Protein AF-A0A3N7GFE2-F1 (afdb_monomer_lite)

Sequence (130 aa):
MTLTAPSHLRGRMTRHNPPHIRDERAAWIKARCDEGHRQGDIAAALGIHDSTVSSILHNRGLSKPRAPLCAKGVKQLGVPLGRMTDLYDGLPGALREQLADEAAQRRVSIANAIAMRLSAAAMGAGAPNG

Radius of gyration: 23.11 Å; chains: 1; bounding box: 39×43×68 Å

pLDDT: mean 74.2, std 18.06, range [36.5, 94.5]

Structure (mmCIF, N/CA/C/O backbone):
data_AF-A0A3N7GFE2-F1
#
_entry.id   AF-A0A3N7GFE2-F1
#
loop_
_atom_site.group_PDB
_atom_site.id
_atom_site.type_symbol
_atom_site.label_atom_id
_atom_site.label_alt_id
_atom_site.label_comp_id
_atom_site.label_asym_id
_atom_site.label_entity_id
_atom_site.label_seq_id
_atom_site.pdbx_PDB_ins_code
_atom_site.Cartn_x
_atom_site.Cartn_y
_atom_site.Cartn_z
_atom_site.occupancy
_atom_site.B_iso_or_equiv
_atom_site.auth_seq_id
_atom_site.auth_comp_id
_atom_site.auth_asym_id
_atom_site.auth_atom_id
_atom_site.pdbx_PDB_model_num
ATOM 1 N N . MET A 1 1 ? 2.633 -20.636 -13.761 1.00 53.69 1 MET A N 1
ATOM 2 C CA . MET A 1 1 ? 3.461 -19.966 -14.786 1.00 53.69 1 MET A CA 1
ATOM 3 C C . MET A 1 1 ? 4.488 -19.101 -14.081 1.00 53.69 1 MET A C 1
ATOM 5 O O . MET A 1 1 ? 4.110 -18.369 -13.175 1.00 53.69 1 MET A O 1
ATOM 9 N N . THR A 1 2 ? 5.764 -19.222 -14.440 1.00 74.94 2 THR A N 1
ATOM 10 C CA . THR A 1 2 ? 6.851 -18.450 -13.822 1.00 74.94 2 THR A CA 1
ATOM 11 C C . THR A 1 2 ? 6.789 -17.004 -14.300 1.00 74.94 2 THR A C 1
ATOM 13 O O . THR A 1 2 ? 7.039 -16.717 -15.470 1.00 74.94 2 THR A O 1
ATOM 16 N N . LEU A 1 3 ? 6.427 -16.092 -13.401 1.00 87.75 3 LEU A N 1
ATOM 17 C CA . LEU A 1 3 ? 6.401 -14.666 -13.693 1.00 87.75 3 LEU A CA 1
ATOM 18 C C . LEU A 1 3 ? 7.836 -14.166 -13.904 1.00 87.75 3 LEU A C 1
ATOM 20 O O . LEU A 1 3 ? 8.703 -14.382 -13.063 1.00 87.75 3 LEU A O 1
ATOM 24 N N . THR A 1 4 ? 8.087 -13.502 -15.029 1.00 91.38 4 THR A N 1
ATOM 25 C CA . THR A 1 4 ? 9.424 -13.031 -15.403 1.00 91.38 4 THR A CA 1
ATOM 26 C C . THR A 1 4 ? 9.360 -11.546 -15.735 1.00 91.38 4 THR A C 1
ATOM 28 O O . THR A 1 4 ? 8.655 -11.149 -16.660 1.00 91.38 4 THR A O 1
ATOM 31 N N . ALA A 1 5 ? 10.085 -10.715 -14.983 1.00 91.69 5 ALA A N 1
ATOM 32 C CA . ALA A 1 5 ? 10.138 -9.277 -15.240 1.00 91.69 5 ALA A CA 1
ATOM 33 C C . ALA A 1 5 ? 11.154 -8.934 -16.349 1.00 91.69 5 ALA A C 1
ATOM 35 O O . ALA A 1 5 ? 12.160 -9.639 -16.479 1.00 91.69 5 ALA A O 1
ATOM 36 N N . PRO A 1 6 ? 10.968 -7.842 -17.110 1.00 93.38 6 PRO A N 1
ATOM 37 C CA . PRO A 1 6 ? 11.999 -7.294 -17.997 1.00 93.38 6 PRO A CA 1
ATOM 38 C C . PRO A 1 6 ? 13.304 -6.989 -17.247 1.00 93.38 6 PRO A C 1
ATOM 40 O O . PRO A 1 6 ? 13.264 -6.543 -16.101 1.00 93.38 6 PRO A O 1
ATOM 43 N N . SER A 1 7 ? 14.463 -7.233 -17.865 1.00 91.31 7 SER A N 1
ATOM 44 C CA . SER A 1 7 ? 15.778 -7.178 -17.199 1.00 91.31 7 SER A CA 1
ATOM 45 C C . SER A 1 7 ? 16.108 -5.803 -16.610 1.00 91.31 7 SER A C 1
ATOM 47 O O . SER A 1 7 ? 16.573 -5.726 -15.474 1.00 91.31 7 SER A O 1
ATOM 49 N N . HIS A 1 8 ? 15.801 -4.721 -17.327 1.00 90.75 8 HIS A N 1
ATOM 50 C CA . HIS A 1 8 ? 16.012 -3.338 -16.879 1.00 90.75 8 HIS A CA 1
ATOM 51 C C . HIS A 1 8 ? 15.089 -2.925 -15.727 1.00 90.75 8 HIS A C 1
ATOM 53 O O . HIS A 1 8 ? 15.358 -1.946 -15.031 1.00 90.75 8 HIS A O 1
ATOM 59 N N . LEU A 1 9 ? 14.024 -3.695 -15.492 1.00 92.94 9 LEU A N 1
ATOM 60 C CA . LEU A 1 9 ? 13.120 -3.515 -14.366 1.00 92.94 9 LEU A CA 1
ATOM 61 C C . LEU A 1 9 ? 13.484 -4.389 -13.172 1.00 92.94 9 LEU A C 1
ATOM 63 O O . LEU A 1 9 ? 12.774 -4.301 -12.178 1.00 92.94 9 LEU A O 1
ATOM 67 N N . ARG A 1 10 ? 14.551 -5.195 -13.192 1.00 92.75 10 ARG A N 1
ATOM 68 C CA . ARG A 1 10 ? 14.952 -6.043 -12.050 1.00 92.75 10 ARG A CA 1
ATOM 69 C C . ARG A 1 10 ? 15.901 -5.325 -11.084 1.00 92.75 10 ARG A C 1
ATOM 71 O O . ARG A 1 10 ? 16.534 -4.331 -11.425 1.00 92.75 10 ARG A O 1
ATOM 78 N N . GLY A 1 11 ? 15.975 -5.815 -9.850 1.00 91.62 11 GLY A N 1
ATOM 79 C CA . GLY A 1 11 ? 16.931 -5.394 -8.826 1.00 91.62 11 GLY A CA 1
ATOM 80 C C . GLY A 1 11 ? 16.570 -4.113 -8.069 1.00 91.62 11 GLY A C 1
ATOM 81 O O . GLY A 1 11 ? 15.452 -3.590 -8.116 1.00 91.62 11 GLY A O 1
ATOM 82 N N . ARG A 1 12 ? 17.534 -3.584 -7.316 1.00 88.50 12 ARG A N 1
ATOM 83 C CA . ARG A 1 12 ? 17.326 -2.394 -6.486 1.00 88.50 12 ARG A CA 1
ATOM 84 C C . ARG A 1 12 ? 17.272 -1.131 -7.350 1.00 88.50 12 ARG A C 1
ATOM 86 O O . ARG A 1 12 ? 18.224 -0.823 -8.054 1.00 88.50 12 ARG A O 1
ATOM 93 N N . MET A 1 13 ? 16.185 -0.367 -7.234 1.00 90.19 13 MET A N 1
ATOM 94 C CA . MET A 1 13 ? 16.089 0.990 -7.783 1.00 90.19 13 MET A CA 1
ATOM 95 C C . MET A 1 13 ? 16.214 2.014 -6.660 1.00 90.19 13 MET A C 1
ATOM 97 O O . MET A 1 13 ? 15.681 1.836 -5.567 1.00 90.19 13 MET A O 1
ATOM 101 N N . THR A 1 14 ? 16.917 3.099 -6.944 1.00 86.06 14 THR A N 1
ATOM 102 C CA . THR A 1 14 ? 17.082 4.251 -6.061 1.00 86.06 14 THR A CA 1
ATOM 103 C C . THR A 1 14 ? 16.386 5.470 -6.660 1.00 86.06 14 THR A C 1
ATOM 105 O O . THR A 1 14 ? 15.945 5.462 -7.810 1.00 86.06 14 THR A O 1
ATOM 108 N N . ARG A 1 15 ? 16.324 6.564 -5.897 1.00 84.25 15 ARG A N 1
ATOM 109 C CA . ARG A 1 15 ? 15.831 7.859 -6.395 1.00 84.25 15 ARG A CA 1
ATOM 110 C C . ARG A 1 15 ? 16.620 8.402 -7.596 1.00 84.25 15 ARG A C 1
ATOM 112 O O . ARG A 1 15 ? 16.096 9.248 -8.307 1.00 84.25 15 ARG A O 1
ATOM 119 N N . HIS A 1 16 ? 17.852 7.927 -7.794 1.00 85.81 16 HIS A N 1
ATOM 120 C CA . HIS A 1 16 ? 18.745 8.355 -8.871 1.00 85.81 16 HIS A CA 1
ATOM 121 C C . HIS A 1 16 ? 18.491 7.611 -10.187 1.00 85.81 16 HIS A C 1
ATOM 123 O O . HIS A 1 16 ? 19.012 8.012 -11.222 1.00 85.81 16 HIS A O 1
ATOM 129 N N . ASN A 1 17 ? 17.674 6.552 -10.177 1.00 88.62 17 ASN A N 1
ATOM 130 C CA . ASN A 1 17 ? 17.236 5.920 -11.414 1.00 88.62 17 ASN A CA 1
ATOM 131 C C . ASN A 1 17 ? 16.303 6.867 -12.192 1.00 88.62 17 ASN A C 1
ATOM 133 O O . ASN A 1 17 ? 15.478 7.558 -11.568 1.00 88.62 17 ASN A O 1
ATOM 137 N N . PRO A 1 18 ? 16.378 6.873 -13.538 1.00 91.44 18 PRO A N 1
ATOM 138 C CA . PRO A 1 18 ? 15.541 7.733 -14.361 1.00 91.44 18 PRO A CA 1
ATOM 139 C C . PRO A 1 18 ? 14.052 7.596 -14.003 1.00 91.44 18 PRO A C 1
ATOM 141 O O . PRO A 1 18 ? 13.588 6.474 -13.776 1.00 91.44 18 PRO A O 1
ATOM 144 N N . PRO A 1 19 ? 13.291 8.707 -13.922 1.00 89.00 19 PRO A N 1
ATOM 145 C CA . PRO A 1 19 ? 11.872 8.670 -13.564 1.00 89.00 19 PRO A CA 1
ATOM 146 C C . PRO A 1 19 ? 11.061 7.694 -14.423 1.00 89.00 19 PRO A C 1
ATOM 148 O O . PRO A 1 19 ? 10.360 6.854 -13.867 1.00 89.00 19 PRO A O 1
ATOM 151 N N . HIS A 1 20 ? 11.272 7.706 -15.744 1.00 90.00 20 HIS A N 1
ATOM 152 C CA . HIS A 1 20 ? 10.546 6.849 -16.686 1.00 90.00 20 HIS A CA 1
ATOM 153 C C . HIS A 1 20 ? 10.719 5.347 -16.401 1.00 90.00 20 HIS A C 1
ATOM 155 O O . HIS A 1 20 ? 9.753 4.601 -16.483 1.00 90.00 20 HIS A O 1
ATOM 161 N N . ILE A 1 21 ? 11.906 4.903 -15.970 1.00 91.75 21 ILE A N 1
ATOM 162 C CA . ILE A 1 21 ? 12.159 3.501 -15.592 1.00 91.75 21 ILE A CA 1
ATOM 163 C C . ILE A 1 21 ? 11.401 3.124 -14.309 1.00 91.75 21 ILE A C 1
ATOM 165 O O . ILE A 1 21 ? 10.895 2.009 -14.164 1.00 91.75 21 ILE A O 1
ATOM 169 N N . ARG A 1 22 ? 11.305 4.055 -13.352 1.00 90.00 22 ARG A N 1
ATOM 170 C CA . ARG A 1 22 ? 10.543 3.845 -12.109 1.00 90.00 22 ARG A CA 1
ATOM 171 C C . ARG A 1 22 ? 9.040 3.797 -12.382 1.00 90.00 22 ARG A C 1
ATOM 173 O O . ARG A 1 22 ? 8.342 2.995 -11.764 1.00 90.00 22 ARG A O 1
ATOM 180 N N . ASP A 1 23 ? 8.564 4.630 -13.302 1.00 90.69 23 ASP A N 1
ATOM 181 C CA . ASP A 1 23 ? 7.171 4.653 -13.749 1.00 90.69 23 ASP A CA 1
ATOM 182 C C . ASP A 1 23 ? 6.808 3.376 -14.504 1.00 90.69 23 ASP A C 1
ATOM 184 O O . ASP A 1 23 ? 5.792 2.754 -14.197 1.00 90.69 23 ASP A O 1
ATOM 188 N N . GLU A 1 24 ? 7.679 2.925 -15.405 1.00 93.94 24 GLU A N 1
ATOM 189 C CA . GLU A 1 24 ? 7.530 1.661 -16.122 1.00 93.94 24 GLU A CA 1
ATOM 190 C C . GLU A 1 24 ? 7.466 0.475 -15.152 1.00 93.94 24 GLU A C 1
ATOM 192 O O . GLU A 1 24 ? 6.566 -0.360 -15.252 1.00 93.94 24 GLU A O 1
ATOM 197 N N . ARG A 1 25 ? 8.346 0.432 -14.138 1.00 93.62 25 ARG A N 1
ATOM 198 C CA . ARG A 1 25 ? 8.279 -0.599 -13.090 1.00 93.62 25 ARG A CA 1
ATOM 199 C C . ARG A 1 25 ? 6.938 -0.562 -12.355 1.00 93.62 25 ARG A C 1
ATOM 201 O O . ARG A 1 25 ? 6.351 -1.616 -12.121 1.00 93.62 25 ARG A O 1
ATOM 208 N N . ALA A 1 26 ? 6.453 0.619 -11.975 1.00 91.81 26 ALA A N 1
ATOM 209 C CA . ALA A 1 26 ? 5.173 0.753 -11.282 1.00 91.81 26 ALA A CA 1
ATOM 210 C C . ALA A 1 26 ? 3.995 0.293 -12.159 1.00 91.81 26 ALA A C 1
ATOM 212 O O . ALA A 1 26 ? 3.122 -0.428 -11.675 1.00 91.81 26 ALA A O 1
ATOM 213 N N . ALA A 1 27 ? 4.001 0.649 -13.446 1.00 91.81 27 ALA A N 1
ATOM 214 C CA . ALA A 1 27 ? 3.001 0.211 -14.415 1.00 91.81 27 ALA A CA 1
ATOM 215 C C . ALA A 1 27 ? 3.026 -1.312 -14.607 1.00 91.81 27 ALA A C 1
ATOM 217 O O . ALA A 1 27 ? 1.977 -1.955 -14.585 1.00 91.81 27 ALA A O 1
ATOM 218 N N . TRP A 1 28 ? 4.221 -1.901 -14.708 1.00 94.50 28 TRP A N 1
ATOM 219 C CA . TRP A 1 28 ? 4.387 -3.347 -14.822 1.00 94.50 28 TRP A CA 1
ATOM 220 C C . TRP A 1 28 ? 3.867 -4.082 -13.580 1.00 94.50 28 TRP A C 1
ATOM 222 O O . TRP A 1 28 ? 3.087 -5.024 -13.707 1.00 94.50 28 TRP A O 1
ATOM 232 N N . ILE A 1 29 ? 4.223 -3.615 -12.375 1.00 92.62 29 ILE A N 1
ATOM 233 C CA . ILE A 1 29 ? 3.712 -4.166 -11.108 1.00 92.62 29 ILE A CA 1
ATOM 234 C C . ILE A 1 29 ? 2.181 -4.107 -11.079 1.00 92.62 29 ILE A C 1
ATOM 236 O O . ILE A 1 29 ? 1.540 -5.106 -10.755 1.00 92.62 29 ILE A O 1
ATOM 240 N N . LYS A 1 30 ? 1.595 -2.957 -11.437 1.00 90.38 30 LYS A N 1
ATOM 241 C CA . LYS A 1 30 ? 0.140 -2.769 -11.452 1.00 90.38 30 LYS A CA 1
ATOM 242 C C . LYS A 1 30 ? -0.539 -3.764 -12.389 1.00 90.38 30 LYS A C 1
ATOM 244 O O . LYS A 1 30 ? -1.458 -4.447 -11.956 1.00 90.38 30 LYS A O 1
ATOM 249 N N . ALA A 1 31 ? -0.053 -3.892 -13.624 1.00 90.38 31 ALA A N 1
ATOM 250 C CA . ALA A 1 31 ? -0.610 -4.826 -14.599 1.00 90.38 31 ALA A CA 1
ATOM 251 C C . ALA A 1 31 ? -0.621 -6.267 -14.063 1.00 90.38 31 ALA A C 1
ATOM 253 O O . ALA A 1 31 ? -1.628 -6.956 -14.166 1.00 90.38 31 ALA A O 1
ATOM 254 N N . ARG A 1 32 ? 0.458 -6.704 -13.398 1.00 92.81 32 ARG A N 1
ATOM 255 C CA . ARG A 1 32 ? 0.519 -8.055 -12.815 1.00 92.81 32 ARG A CA 1
ATOM 256 C C . ARG A 1 32 ? -0.398 -8.234 -11.608 1.00 92.81 32 ARG A C 1
ATOM 258 O O . ARG A 1 32 ? -0.959 -9.312 -11.431 1.00 92.81 32 ARG A O 1
ATOM 265 N N . CYS A 1 33 ? -0.577 -7.199 -10.791 1.00 88.75 33 CYS A N 1
ATOM 266 C CA . CYS A 1 33 ? -1.584 -7.220 -9.732 1.00 88.75 33 CYS A CA 1
ATOM 267 C C . CYS A 1 33 ? -3.010 -7.300 -10.298 1.00 88.75 33 CYS A C 1
ATOM 269 O O . CYS A 1 33 ? -3.827 -8.036 -9.745 1.00 88.75 33 CYS A O 1
ATOM 271 N N . ASP A 1 34 ? -3.298 -6.583 -11.386 1.00 85.56 34 ASP A N 1
ATOM 272 C CA . ASP A 1 34 ? -4.600 -6.603 -12.066 1.00 85.56 34 ASP A CA 1
ATOM 273 C C . ASP A 1 34 ? -4.870 -7.973 -12.727 1.00 85.56 34 ASP A C 1
ATOM 275 O O . ASP A 1 34 ? -5.999 -8.455 -12.707 1.00 85.56 34 ASP A O 1
ATOM 279 N N . GLU A 1 35 ? -3.824 -8.657 -13.206 1.00 87.69 35 GLU A N 1
ATOM 280 C CA . GLU A 1 35 ? -3.855 -10.057 -13.674 1.00 87.69 35 GLU A CA 1
ATOM 281 C C . GLU A 1 35 ? -4.008 -11.090 -12.531 1.00 87.69 35 GLU A C 1
ATOM 283 O O . GLU A 1 35 ? -4.159 -12.285 -12.783 1.00 87.69 35 GLU A O 1
ATOM 288 N N . GLY A 1 36 ? -3.977 -10.658 -11.264 1.00 86.44 36 GLY A N 1
ATOM 289 C CA . GLY A 1 36 ? -4.179 -11.519 -10.095 1.00 86.44 36 GLY A CA 1
ATOM 290 C C . GLY A 1 36 ? -2.914 -12.176 -9.531 1.00 86.44 36 GLY A C 1
ATOM 291 O O . GLY A 1 36 ? -3.016 -13.020 -8.636 1.00 86.44 36 GLY A O 1
ATOM 292 N N . HIS A 1 37 ? -1.718 -11.793 -9.990 1.00 88.50 37 HIS A N 1
ATOM 293 C CA . HIS A 1 37 ? -0.470 -12.291 -9.409 1.00 88.50 37 HIS A CA 1
ATOM 294 C C . HIS A 1 37 ? -0.270 -11.789 -7.972 1.00 88.50 37 HIS A C 1
ATOM 296 O O . HIS A 1 37 ? -0.567 -10.637 -7.635 1.00 88.50 37 HIS A O 1
ATOM 302 N N . ARG A 1 38 ? 0.281 -12.651 -7.106 1.00 89.44 38 ARG A N 1
ATOM 303 C CA . ARG A 1 38 ? 0.588 -12.283 -5.718 1.00 89.44 38 ARG A CA 1
ATOM 304 C C . ARG A 1 38 ? 1.813 -11.372 -5.673 1.00 89.44 38 ARG A C 1
ATOM 306 O O . ARG A 1 38 ? 2.745 -11.521 -6.459 1.00 89.44 38 ARG A O 1
ATOM 313 N N . GLN A 1 39 ? 1.857 -10.468 -4.692 1.00 89.75 39 GLN A N 1
ATOM 314 C CA . GLN A 1 39 ? 2.996 -9.556 -4.512 1.00 89.75 39 GLN A CA 1
ATOM 315 C C . GLN A 1 39 ? 4.324 -10.297 -4.305 1.00 89.75 39 GLN A C 1
ATOM 317 O O . GLN A 1 39 ? 5.341 -9.831 -4.802 1.00 89.75 39 GLN A O 1
ATOM 322 N N . GLY A 1 40 ? 4.311 -11.454 -3.631 1.00 90.19 40 GLY A N 1
ATOM 323 C CA . GLY A 1 40 ? 5.501 -12.296 -3.467 1.00 90.19 40 GLY A CA 1
ATOM 324 C C . GLY A 1 40 ? 6.060 -12.805 -4.800 1.00 90.19 40 GLY A C 1
ATOM 325 O O . GLY A 1 40 ? 7.265 -12.738 -5.019 1.00 90.19 40 GLY A O 1
ATOM 326 N N . ASP A 1 41 ? 5.191 -13.210 -5.730 1.00 90.56 41 ASP A N 1
ATOM 327 C CA . ASP A 1 41 ? 5.603 -13.679 -7.061 1.00 90.56 41 ASP A CA 1
ATOM 328 C C . ASP A 1 41 ? 6.165 -12.524 -7.903 1.00 90.56 41 ASP A C 1
ATOM 330 O O . ASP A 1 41 ? 7.176 -12.667 -8.589 1.00 90.56 41 ASP A O 1
ATOM 334 N N . ILE A 1 42 ? 5.536 -11.348 -7.811 1.00 92.94 42 ILE A N 1
ATOM 335 C CA . ILE A 1 42 ? 5.990 -10.107 -8.458 1.00 92.94 42 ILE A CA 1
ATOM 336 C C . ILE A 1 42 ? 7.357 -9.682 -7.905 1.00 92.94 42 ILE A C 1
ATOM 338 O O . ILE A 1 42 ? 8.249 -9.308 -8.668 1.00 92.94 42 ILE A O 1
ATOM 342 N N . ALA A 1 43 ? 7.543 -9.763 -6.588 1.00 93.44 43 ALA A N 1
AT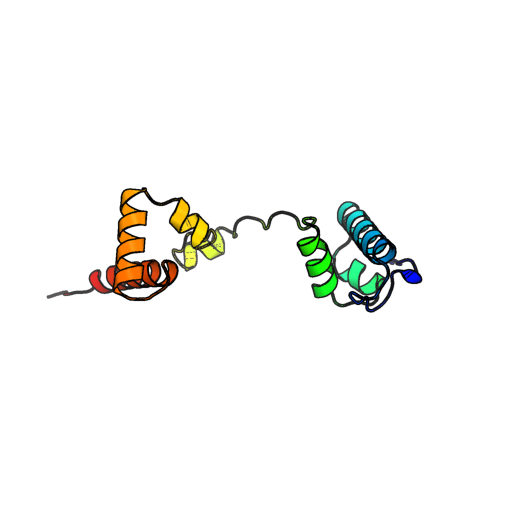OM 343 C CA . ALA A 1 43 ? 8.795 -9.441 -5.916 1.00 93.44 43 ALA A CA 1
ATOM 344 C C . ALA A 1 43 ? 9.919 -10.401 -6.333 1.00 93.44 43 ALA A C 1
ATOM 346 O O . ALA A 1 43 ? 11.006 -9.945 -6.694 1.00 93.44 43 ALA A O 1
ATOM 347 N N . ALA A 1 44 ? 9.628 -11.705 -6.386 1.00 93.31 44 ALA A N 1
ATOM 348 C CA . ALA A 1 44 ? 10.554 -12.724 -6.869 1.00 93.31 44 ALA A CA 1
ATOM 349 C C . ALA A 1 44 ? 10.957 -12.479 -8.333 1.00 93.31 44 ALA A C 1
ATOM 351 O O . ALA A 1 44 ? 12.144 -12.490 -8.654 1.00 93.31 44 ALA A O 1
ATOM 352 N N . ALA A 1 45 ? 9.995 -12.162 -9.206 1.00 94.25 45 ALA A N 1
ATOM 353 C CA . ALA A 1 45 ? 10.252 -11.860 -10.616 1.00 94.25 45 ALA A CA 1
ATOM 354 C C . ALA A 1 45 ? 11.139 -10.618 -10.817 1.00 94.25 45 ALA A C 1
ATOM 356 O O . ALA A 1 45 ? 11.931 -10.558 -11.761 1.00 94.25 45 ALA A O 1
ATOM 357 N N . LEU A 1 46 ? 11.006 -9.627 -9.933 1.00 93.81 46 LEU A N 1
ATOM 358 C CA . LEU A 1 46 ? 11.804 -8.401 -9.934 1.00 93.81 46 LEU A CA 1
ATOM 359 C C . LEU A 1 46 ? 13.130 -8.547 -9.172 1.00 93.81 46 LEU A C 1
ATOM 361 O O . LEU A 1 46 ? 13.981 -7.669 -9.299 1.00 93.81 46 LEU A O 1
ATOM 365 N N . GLY A 1 47 ? 13.329 -9.611 -8.390 1.00 93.69 47 GLY A N 1
ATOM 366 C CA . GLY A 1 47 ? 14.497 -9.775 -7.519 1.00 93.69 47 GLY A CA 1
ATOM 367 C C . GLY A 1 47 ? 14.567 -8.724 -6.406 1.00 93.69 47 GLY A C 1
ATOM 368 O O . GLY A 1 47 ? 15.641 -8.194 -6.119 1.00 93.69 47 GLY A O 1
ATOM 369 N N . ILE A 1 48 ? 13.420 -8.360 -5.827 1.00 93.00 48 ILE A N 1
ATOM 370 C CA . ILE A 1 48 ? 13.309 -7.379 -4.736 1.00 93.00 48 ILE A CA 1
ATOM 371 C C . ILE A 1 48 ? 12.516 -7.956 -3.564 1.00 93.00 48 ILE A C 1
ATOM 373 O O . ILE A 1 48 ? 11.865 -8.988 -3.686 1.00 93.00 48 ILE A O 1
ATOM 377 N N . HIS A 1 49 ? 12.549 -7.266 -2.426 1.00 91.94 49 HIS A N 1
ATOM 378 C CA . HIS A 1 49 ? 11.748 -7.631 -1.261 1.00 91.94 49 HIS A CA 1
ATOM 379 C C . HIS A 1 49 ? 10.265 -7.267 -1.468 1.00 91.94 49 HIS A C 1
ATOM 381 O O . HIS A 1 49 ? 9.950 -6.235 -2.071 1.00 91.94 49 HIS A O 1
ATOM 387 N N . ASP A 1 50 ? 9.347 -8.065 -0.927 1.00 86.81 50 ASP A N 1
ATOM 388 C CA . ASP A 1 50 ? 7.892 -7.873 -1.043 1.00 86.81 50 ASP A CA 1
ATOM 389 C C . ASP A 1 50 ? 7.412 -6.505 -0.506 1.00 86.81 50 ASP A C 1
ATOM 391 O O . ASP A 1 50 ? 6.623 -5.807 -1.148 1.00 86.81 50 ASP A O 1
ATOM 395 N N . SER A 1 51 ? 7.984 -6.042 0.606 1.00 87.56 51 SER A N 1
ATOM 396 C CA . SER A 1 51 ? 7.753 -4.717 1.194 1.00 87.56 51 SER A CA 1
ATOM 397 C C . SER A 1 51 ? 8.068 -3.566 0.232 1.00 87.56 51 SER A C 1
ATOM 399 O O . SER A 1 51 ? 7.449 -2.500 0.310 1.00 87.56 51 SER A O 1
ATOM 401 N N . THR A 1 52 ? 8.984 -3.777 -0.719 1.00 87.81 52 THR A N 1
ATOM 402 C CA . THR A 1 52 ? 9.308 -2.787 -1.754 1.00 87.81 52 THR A CA 1
ATOM 403 C C . THR A 1 52 ? 8.169 -2.670 -2.765 1.00 87.81 52 THR A C 1
ATOM 405 O O . THR A 1 52 ? 7.797 -1.556 -3.128 1.00 87.81 52 THR A O 1
ATOM 408 N N . VAL A 1 53 ? 7.562 -3.789 -3.173 1.00 87.38 53 VAL A N 1
ATOM 409 C CA . VAL A 1 53 ? 6.384 -3.802 -4.063 1.00 87.38 53 VAL A CA 1
ATOM 410 C C . VAL A 1 53 ? 5.213 -3.073 -3.403 1.00 87.38 53 VAL A C 1
ATOM 412 O O . VAL A 1 53 ? 4.610 -2.190 -4.013 1.00 87.38 53 VAL A O 1
ATOM 415 N N . SER A 1 54 ? 4.948 -3.378 -2.130 1.00 86.25 54 SER A N 1
ATOM 416 C CA . SER A 1 54 ? 3.911 -2.709 -1.334 1.00 86.25 54 SER A CA 1
ATOM 417 C C . SER A 1 54 ? 4.142 -1.195 -1.231 1.00 86.25 54 SER A C 1
ATOM 419 O O . SER A 1 54 ? 3.229 -0.405 -1.476 1.00 86.25 54 SER A O 1
ATOM 421 N N . SER A 1 55 ? 5.384 -0.773 -0.970 1.00 85.94 55 SER A N 1
ATOM 422 C CA . SER A 1 55 ? 5.746 0.649 -0.893 1.00 85.94 55 SER A CA 1
ATOM 423 C C . SER A 1 55 ? 5.570 1.374 -2.232 1.00 85.94 55 SER A C 1
ATOM 425 O O . SER A 1 55 ? 5.081 2.503 -2.256 1.00 85.94 55 SER A O 1
ATOM 427 N N . ILE A 1 56 ? 5.934 0.739 -3.354 1.00 87.06 56 ILE A N 1
ATOM 428 C CA . ILE A 1 56 ? 5.750 1.307 -4.700 1.00 87.06 56 ILE A CA 1
ATOM 429 C C . ILE A 1 56 ? 4.262 1.513 -4.996 1.00 87.06 56 ILE A C 1
ATOM 431 O O . ILE A 1 56 ? 3.876 2.595 -5.436 1.00 87.06 56 ILE A O 1
ATOM 435 N N . LEU A 1 57 ? 3.425 0.510 -4.718 1.00 85.44 57 LEU A N 1
ATOM 436 C CA . LEU A 1 57 ? 1.978 0.604 -4.921 1.00 85.44 57 LEU A CA 1
ATOM 437 C C . LEU A 1 57 ? 1.352 1.691 -4.039 1.00 85.44 57 LEU A C 1
ATOM 439 O O . LEU A 1 57 ? 0.583 2.511 -4.535 1.00 85.44 57 LEU A O 1
ATOM 443 N N . HIS A 1 58 ? 1.716 1.740 -2.755 1.00 84.00 58 HIS A N 1
ATOM 444 C CA . HIS A 1 58 ? 1.214 2.739 -1.812 1.00 84.00 58 HIS A CA 1
ATOM 445 C C . HIS A 1 58 ? 1.576 4.168 -2.234 1.00 84.00 58 HIS A C 1
ATOM 447 O O . HIS A 1 58 ? 0.703 5.026 -2.336 1.00 84.00 58 HIS A O 1
ATOM 453 N N . ASN A 1 59 ? 2.849 4.423 -2.550 1.00 82.75 59 ASN A N 1
ATOM 454 C CA . ASN A 1 59 ? 3.324 5.759 -2.926 1.00 82.75 59 ASN A CA 1
ATOM 455 C C . ASN A 1 59 ? 2.730 6.266 -4.247 1.00 82.75 59 ASN A C 1
ATOM 457 O O . ASN A 1 59 ? 2.816 7.456 -4.539 1.00 82.75 59 ASN A O 1
ATOM 461 N N . ARG A 1 60 ? 2.146 5.375 -5.053 1.00 80.00 60 ARG A N 1
ATOM 462 C CA . ARG A 1 60 ? 1.455 5.710 -6.302 1.00 80.00 60 ARG A CA 1
ATOM 463 C C . ARG A 1 60 ? -0.068 5.705 -6.170 1.00 80.00 60 ARG A C 1
ATOM 465 O O . ARG A 1 60 ? -0.747 5.856 -7.177 1.00 80.00 60 ARG A O 1
ATOM 472 N N . GLY A 1 61 ? -0.606 5.509 -4.963 1.00 76.94 61 GLY A N 1
ATOM 473 C CA . GLY A 1 61 ? -2.051 5.411 -4.732 1.00 76.94 61 GLY A CA 1
ATOM 474 C C . GLY A 1 61 ? -2.696 4.179 -5.380 1.00 76.94 61 GLY A C 1
ATOM 475 O O . GLY A 1 61 ? -3.906 4.140 -5.560 1.00 76.94 61 GLY A O 1
ATOM 476 N N . LEU A 1 62 ? -1.892 3.176 -5.746 1.00 72.19 62 LEU A N 1
ATOM 477 C CA . LEU A 1 62 ? -2.317 1.957 -6.443 1.00 72.19 62 LEU A CA 1
ATOM 478 C C . LEU A 1 62 ? -2.605 0.793 -5.487 1.00 72.19 62 LEU A C 1
ATOM 480 O O . LEU A 1 62 ? -3.022 -0.282 -5.915 1.00 72.19 62 LEU A O 1
ATOM 484 N N . SER A 1 63 ? -2.368 0.969 -4.187 1.00 68.69 63 SER A N 1
ATOM 485 C CA . SER A 1 63 ? -2.831 0.013 -3.185 1.00 68.69 63 SER A CA 1
ATOM 486 C C . SER A 1 63 ? -4.355 0.060 -3.105 1.00 68.69 63 SER A C 1
ATOM 488 O O . SER A 1 63 ? -4.913 1.143 -2.920 1.00 68.69 63 SER A O 1
ATOM 490 N N . LYS A 1 64 ? -5.023 -1.104 -3.170 1.00 58.44 64 LYS A N 1
ATOM 491 C CA . LYS A 1 64 ? -6.447 -1.203 -2.809 1.00 58.44 64 LYS A CA 1
ATOM 492 C C . LYS A 1 64 ? -6.650 -0.494 -1.461 1.00 58.44 64 LYS A C 1
ATOM 494 O O . LYS A 1 64 ? -5.810 -0.700 -0.573 1.00 58.44 64 LYS A O 1
ATOM 499 N N . PRO A 1 65 ? -7.710 0.320 -1.287 1.00 52.91 65 PRO A N 1
ATOM 500 C CA . PRO A 1 65 ? -8.041 0.850 0.027 1.00 52.91 65 PRO A CA 1
ATOM 501 C C . PRO A 1 65 ? -8.060 -0.332 0.992 1.00 52.91 65 PRO A C 1
ATOM 503 O O . PRO A 1 65 ? -8.651 -1.373 0.688 1.00 52.91 65 PRO A O 1
ATOM 506 N N . ARG A 1 66 ? -7.300 -0.223 2.088 1.00 48.47 66 ARG A N 1
ATOM 507 C CA . ARG A 1 66 ? -7.242 -1.286 3.094 1.00 48.47 66 ARG A CA 1
ATOM 508 C C . ARG A 1 66 ? -8.679 -1.650 3.440 1.00 48.47 66 ARG A C 1
ATOM 510 O O . ARG A 1 66 ? -9.472 -0.755 3.727 1.00 48.47 66 ARG A O 1
ATOM 517 N N . ALA A 1 67 ? -9.002 -2.943 3.377 1.00 46.78 67 ALA A N 1
ATOM 518 C CA . ALA A 1 67 ? -10.292 -3.409 3.853 1.00 46.78 67 ALA A CA 1
ATOM 519 C C . ALA A 1 67 ? -10.501 -2.835 5.266 1.00 46.78 67 ALA A C 1
ATOM 521 O O . ALA A 1 67 ? -9.545 -2.864 6.057 1.00 46.78 67 ALA A O 1
ATOM 522 N N . PRO A 1 68 ? -11.687 -2.282 5.575 1.00 45.53 68 PRO A N 1
ATOM 523 C CA . PRO A 1 68 ? -11.993 -1.889 6.940 1.00 45.53 68 PRO A CA 1
ATOM 524 C C . PRO A 1 68 ? -11.698 -3.086 7.849 1.00 45.53 68 PRO A C 1
ATOM 526 O O . PRO A 1 68 ? -11.937 -4.236 7.467 1.00 45.53 68 PRO A O 1
ATOM 529 N N . LEU A 1 69 ? -11.077 -2.813 8.998 1.00 47.03 69 LEU A N 1
ATOM 530 C CA . LEU A 1 69 ? -10.599 -3.824 9.941 1.00 47.03 69 LEU A CA 1
ATOM 531 C C . LEU A 1 69 ? -11.639 -4.936 10.121 1.00 47.03 69 LEU A C 1
ATOM 533 O O . LEU A 1 69 ? -12.829 -4.667 10.293 1.00 47.03 69 LEU A O 1
ATOM 537 N N . CYS A 1 70 ? -11.199 -6.196 10.073 1.00 40.12 70 CYS A N 1
ATOM 538 C CA . CYS A 1 70 ? -12.119 -7.314 10.220 1.00 40.12 70 CYS A CA 1
ATOM 539 C C . CYS A 1 70 ? -12.801 -7.241 11.597 1.00 40.12 70 CYS A C 1
ATOM 541 O O . CYS A 1 70 ? -12.152 -7.076 12.633 1.00 40.12 70 CYS A O 1
ATOM 543 N N . ALA A 1 71 ? -14.126 -7.393 11.613 1.00 40.53 71 ALA A N 1
ATOM 544 C CA . ALA A 1 71 ? -14.969 -7.266 12.805 1.00 40.53 71 ALA A CA 1
ATOM 545 C C . ALA A 1 71 ? -14.536 -8.154 13.996 1.00 40.53 71 ALA A C 1
ATOM 547 O O . ALA A 1 71 ? -14.904 -7.890 15.140 1.00 40.53 71 ALA A O 1
ATOM 548 N N . LYS A 1 72 ? -13.722 -9.193 13.751 1.00 36.50 72 LYS A N 1
ATOM 549 C CA . LYS A 1 72 ? -13.158 -10.062 14.794 1.00 36.50 72 LYS A CA 1
ATOM 550 C C . LYS A 1 72 ? -12.135 -9.349 15.689 1.00 36.50 72 LYS A C 1
ATOM 552 O O . LYS A 1 72 ? -12.160 -9.579 16.891 1.00 36.50 72 LYS A O 1
ATOM 557 N N . GLY A 1 73 ? -11.305 -8.451 15.148 1.00 43.16 73 GLY A N 1
ATOM 558 C CA . GLY A 1 73 ? -10.393 -7.626 15.960 1.00 43.16 73 GLY A CA 1
ATOM 559 C C . GLY A 1 73 ? -11.114 -6.515 16.735 1.00 43.16 73 GLY A C 1
ATOM 560 O O . GLY A 1 73 ? -10.668 -6.102 17.800 1.00 43.16 73 GLY A O 1
ATOM 561 N N . VAL A 1 74 ? -12.272 -6.084 16.227 1.00 44.44 74 VAL A N 1
ATOM 562 C CA . VAL A 1 74 ? -13.097 -4.997 16.779 1.00 44.44 74 VAL A CA 1
ATOM 563 C C . VAL A 1 74 ? -13.830 -5.423 18.059 1.00 44.44 74 VAL A C 1
ATOM 565 O O . VAL A 1 74 ? -13.899 -4.655 19.015 1.00 44.44 74 VAL A O 1
ATOM 568 N N . LYS A 1 75 ? -14.329 -6.666 18.129 1.00 39.16 75 LYS A N 1
ATOM 569 C CA . LYS A 1 75 ? -15.040 -7.179 19.318 1.00 39.16 75 LYS A CA 1
ATOM 570 C C . LYS A 1 75 ? -14.133 -7.463 20.518 1.00 39.16 75 LYS A C 1
ATOM 572 O O . LYS A 1 75 ? -14.591 -7.338 21.646 1.00 39.16 75 LYS A O 1
ATOM 577 N N . GLN A 1 76 ? -12.880 -7.858 20.291 1.00 41.81 76 GLN A N 1
ATOM 578 C CA . GLN A 1 76 ? -11.988 -8.292 21.373 1.00 41.81 76 GLN A CA 1
ATOM 579 C C . GLN A 1 76 ? -11.320 -7.123 22.113 1.00 41.81 76 GLN A C 1
ATOM 581 O O . GLN A 1 76 ? -10.871 -7.298 23.240 1.00 41.81 76 GLN A O 1
ATOM 586 N N . LEU A 1 77 ? -11.276 -5.935 21.500 1.00 43.75 77 LEU A N 1
ATOM 587 C CA . LEU A 1 77 ? -10.632 -4.750 22.074 1.00 43.75 77 LEU A CA 1
ATOM 588 C C . LEU A 1 77 ? -11.611 -3.612 22.404 1.00 43.75 77 LEU A C 1
ATOM 590 O O . LEU A 1 77 ? -11.199 -2.635 23.015 1.00 43.75 77 LEU A O 1
ATOM 594 N N . GLY A 1 78 ? -12.890 -3.701 22.013 1.00 41.84 78 GLY A N 1
ATOM 595 C CA . GLY A 1 78 ? -13.863 -2.628 22.266 1.00 41.84 78 GLY A CA 1
ATOM 596 C C . GLY A 1 78 ? -13.508 -1.299 21.585 1.00 41.84 78 GLY A C 1
ATOM 597 O O . GLY A 1 78 ? -14.002 -0.251 21.991 1.00 41.84 78 GLY A O 1
ATOM 598 N N . VAL A 1 79 ? -12.648 -1.330 20.561 1.00 45.41 79 VAL A N 1
ATOM 599 C CA . VAL A 1 79 ? -12.159 -0.128 19.882 1.00 45.41 79 VAL A CA 1
ATOM 600 C C . VAL A 1 79 ? -12.792 -0.002 18.492 1.00 45.41 79 VAL A C 1
ATOM 602 O O . VAL A 1 79 ? -12.551 -0.857 17.635 1.00 45.41 79 VAL A O 1
ATOM 605 N N . PRO A 1 80 ? -13.537 1.080 18.206 1.00 42.38 80 PRO A N 1
ATOM 606 C CA . PRO A 1 80 ? -13.814 1.491 16.839 1.00 42.38 80 PRO A CA 1
ATOM 607 C C . PRO A 1 80 ? -12.572 2.210 16.291 1.00 42.38 80 PRO A C 1
ATOM 609 O O . PRO A 1 80 ? -12.338 3.375 16.593 1.00 42.38 80 PRO A O 1
ATOM 612 N N . LEU A 1 81 ? -11.740 1.519 15.507 1.00 45.16 81 LEU A N 1
ATOM 613 C CA . LEU A 1 81 ? -10.588 2.139 14.839 1.00 45.16 81 LEU A CA 1
ATOM 614 C C . LEU A 1 81 ? -10.881 2.378 13.351 1.00 45.16 81 LEU A C 1
ATOM 616 O O . LEU A 1 81 ? -10.541 1.570 12.488 1.00 45.16 81 LEU A O 1
ATOM 620 N N . GLY A 1 82 ? -11.451 3.546 13.050 1.00 41.16 82 GLY A N 1
ATOM 621 C CA . GLY A 1 82 ? -10.835 4.390 12.020 1.00 41.16 82 GLY A CA 1
ATOM 622 C C . GLY A 1 82 ? -9.526 4.970 12.573 1.00 41.16 82 GLY A C 1
ATOM 623 O O . GLY A 1 82 ? -9.180 4.722 13.729 1.00 41.16 82 GLY A O 1
ATOM 624 N N . ARG A 1 83 ? -8.759 5.742 11.800 1.00 54.88 83 ARG A N 1
ATOM 625 C CA . ARG A 1 83 ? -7.652 6.523 12.386 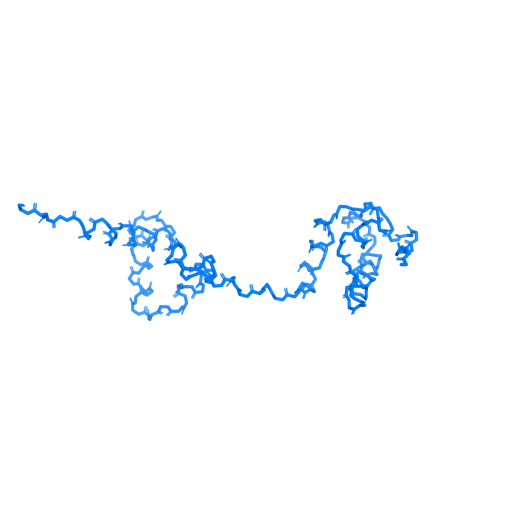1.00 54.88 83 ARG A CA 1
ATOM 626 C C . ARG A 1 83 ? -8.202 7.313 13.583 1.00 54.88 83 ARG A C 1
ATOM 628 O O . ARG A 1 83 ? -9.347 7.740 13.550 1.00 54.88 83 ARG A O 1
ATOM 635 N N . MET A 1 84 ? -7.408 7.554 14.629 1.00 54.50 84 MET A N 1
ATOM 636 C CA . MET A 1 84 ? -7.831 8.431 15.743 1.00 54.50 84 MET A CA 1
ATOM 637 C C . MET A 1 84 ? -8.353 9.796 15.244 1.00 54.50 84 MET A C 1
ATOM 639 O O . MET A 1 84 ? -9.184 10.417 15.894 1.00 54.50 84 MET A O 1
ATOM 643 N N . THR A 1 85 ? -7.899 10.226 14.062 1.00 57.41 85 THR A N 1
ATOM 644 C CA . THR A 1 85 ? -8.425 11.360 13.292 1.00 57.41 85 THR A CA 1
ATOM 645 C C . THR A 1 85 ? -9.869 11.156 12.824 1.00 57.41 85 THR A C 1
ATOM 647 O O . THR A 1 85 ? -10.689 12.027 13.056 1.00 57.41 85 THR A O 1
ATOM 650 N N . ASP A 1 86 ? -10.208 9.995 12.261 1.00 58.28 86 ASP A N 1
ATOM 651 C CA . ASP A 1 86 ? -11.576 9.660 11.839 1.00 58.28 86 ASP A CA 1
ATOM 652 C C . ASP A 1 86 ? -12.518 9.563 13.052 1.00 58.28 86 ASP A C 1
ATOM 654 O O . ASP A 1 86 ? -13.688 9.931 12.974 1.00 58.28 86 ASP A O 1
ATOM 658 N N . LEU A 1 87 ? -11.996 9.092 14.194 1.00 61.84 87 LEU A N 1
ATOM 659 C CA . LEU A 1 87 ? -12.728 9.094 15.460 1.00 61.84 87 LEU A CA 1
ATOM 660 C C . LEU A 1 87 ? -13.000 10.528 15.912 1.00 61.84 87 LEU A C 1
ATOM 662 O O . LEU A 1 87 ? -14.139 10.829 16.242 1.00 61.84 87 LEU A O 1
ATOM 666 N N . TYR A 1 88 ? -11.990 11.404 15.883 1.00 64.19 88 TYR A N 1
ATOM 667 C CA . TYR A 1 88 ? -12.140 12.822 16.213 1.00 64.19 88 TYR A CA 1
ATOM 668 C C . TYR A 1 88 ? -13.133 13.526 15.282 1.00 64.19 88 TYR A C 1
ATOM 670 O O . TYR A 1 88 ? -14.051 14.168 15.778 1.00 64.19 88 TYR A O 1
ATOM 678 N N . ASP A 1 89 ? -13.010 13.361 13.964 1.00 65.50 89 ASP A N 1
ATOM 679 C CA . ASP A 1 89 ? -13.881 13.997 12.966 1.00 65.50 89 ASP A CA 1
ATOM 680 C C . ASP A 1 89 ? -15.334 13.503 13.036 1.00 65.50 89 ASP A C 1
ATOM 682 O O . ASP A 1 89 ? -16.257 14.239 12.689 1.00 65.50 89 ASP A O 1
ATOM 686 N N . GLY A 1 90 ? -15.549 12.285 13.541 1.00 66.56 90 GLY A N 1
ATOM 687 C CA . GLY A 1 90 ? -16.874 11.741 13.831 1.00 66.56 90 GLY A CA 1
ATOM 688 C C . GLY A 1 90 ? -17.532 12.278 15.111 1.00 66.56 90 GLY A C 1
ATOM 689 O O . GLY A 1 90 ? -18.701 11.973 15.350 1.00 66.56 90 GLY A O 1
ATOM 690 N N . LEU A 1 91 ? -16.828 13.054 15.948 1.00 72.88 91 LEU A N 1
ATOM 691 C CA . LEU A 1 91 ? -17.391 13.609 17.184 1.00 72.88 91 LEU A CA 1
ATOM 692 C C . LEU A 1 91 ? -18.209 14.891 16.927 1.00 72.88 91 LEU A C 1
ATOM 694 O O . LEU A 1 91 ? -17.846 15.714 16.077 1.00 72.88 91 LEU A O 1
ATOM 698 N N . PRO A 1 92 ? -19.270 15.140 17.724 1.00 78.75 92 PRO A N 1
ATOM 699 C CA . PRO A 1 92 ? -19.985 16.415 17.712 1.00 78.75 92 PRO A CA 1
ATOM 700 C C . PRO A 1 92 ? -19.034 17.608 17.885 1.00 78.75 92 PRO A C 1
ATOM 702 O O . PRO A 1 92 ? -18.082 17.532 18.661 1.00 78.75 92 PRO A O 1
ATOM 705 N N . GLY A 1 93 ? -19.308 18.729 17.205 1.00 72.06 93 GLY A N 1
ATOM 706 C CA . GLY A 1 93 ? -18.446 19.925 17.226 1.00 72.06 93 GLY A CA 1
ATOM 707 C C . GLY A 1 93 ? -18.079 20.399 18.637 1.00 72.06 93 GLY A C 1
ATOM 708 O O . GLY A 1 93 ? -16.902 20.551 18.940 1.00 72.06 93 GLY A O 1
ATOM 709 N N . ALA A 1 94 ? -19.065 20.483 19.534 1.00 76.31 94 ALA A N 1
ATOM 710 C CA . ALA A 1 94 ? -18.846 20.869 20.930 1.00 76.31 94 ALA A CA 1
ATOM 711 C C . ALA A 1 94 ? -17.916 19.906 21.697 1.00 76.31 94 ALA A C 1
ATOM 713 O O . ALA A 1 94 ? -17.157 20.323 22.566 1.00 76.31 94 ALA A O 1
ATOM 714 N N . LEU A 1 95 ? -17.946 18.607 21.377 1.00 75.56 95 LEU A N 1
ATOM 715 C CA . LEU A 1 95 ? -17.075 17.620 22.019 1.00 75.56 95 LEU A CA 1
ATOM 716 C C . LEU A 1 95 ? -15.640 17.697 21.477 1.00 75.56 95 LEU A C 1
ATOM 718 O O . LEU A 1 95 ? -14.689 17.463 22.223 1.00 75.56 95 LEU A O 1
ATOM 722 N N . ARG A 1 96 ? -15.476 18.057 20.199 1.00 76.88 96 ARG A N 1
ATOM 723 C CA . ARG A 1 96 ? -14.163 18.322 19.599 1.00 76.88 96 ARG A CA 1
ATOM 724 C C . ARG A 1 96 ? -13.493 19.542 20.226 1.00 76.88 96 ARG A C 1
ATOM 726 O O . ARG A 1 96 ? -12.321 19.452 20.574 1.00 76.88 96 ARG A O 1
ATOM 733 N N . GLU A 1 97 ? -14.240 20.626 20.430 1.00 80.88 97 GLU A N 1
ATOM 734 C CA . GLU A 1 97 ? -13.754 21.837 21.110 1.00 80.88 97 GLU A CA 1
ATOM 735 C C . GLU A 1 97 ? -13.285 21.527 22.536 1.00 80.88 97 GLU A C 1
ATOM 737 O O . GLU A 1 97 ? -12.142 21.810 22.879 1.00 80.88 97 GLU A O 1
ATOM 742 N N . GLN A 1 98 ? -14.092 20.802 23.318 1.00 81.12 98 GLN A N 1
ATOM 743 C CA . GLN A 1 98 ? -13.704 20.378 24.670 1.00 81.12 98 GLN A CA 1
ATOM 744 C C . GLN A 1 98 ? -12.419 19.537 24.695 1.00 81.12 98 GLN A C 1
ATOM 746 O O . GLN A 1 98 ? -11.591 19.693 25.590 1.00 81.12 98 GLN A O 1
ATOM 751 N N . LEU A 1 99 ? -12.245 18.626 23.732 1.00 81.12 99 LEU A N 1
ATOM 752 C CA . LEU A 1 99 ? -11.037 17.803 23.636 1.00 81.12 99 LEU A CA 1
ATOM 753 C C . LEU A 1 99 ? -9.813 18.615 23.201 1.00 81.12 99 LEU A C 1
ATOM 755 O O . LEU A 1 99 ? -8.706 18.320 23.651 1.00 81.12 99 LEU A O 1
ATOM 759 N N . ALA A 1 100 ? -9.996 19.615 22.338 1.00 78.31 100 ALA A N 1
ATOM 760 C CA . ALA A 1 100 ? -8.933 20.526 21.935 1.00 78.31 100 ALA A CA 1
ATOM 761 C C . ALA A 1 100 ? -8.482 21.407 23.112 1.00 78.31 100 ALA A C 1
ATOM 763 O O . ALA A 1 100 ? -7.279 21.515 23.356 1.00 78.31 100 ALA A O 1
ATOM 764 N N . ASP A 1 101 ? -9.428 21.943 23.885 1.00 84.56 101 ASP A N 1
ATOM 765 C CA . ASP A 1 101 ? -9.152 22.729 25.091 1.00 84.56 101 ASP A CA 1
ATOM 766 C C . ASP A 1 101 ? -8.441 21.889 26.158 1.00 84.56 101 ASP A C 1
ATOM 768 O O . ASP A 1 101 ? -7.435 22.311 26.730 1.00 84.56 101 ASP A O 1
ATOM 772 N N . GLU A 1 102 ? -8.898 20.655 26.383 1.00 81.88 102 GLU A N 1
ATOM 773 C CA . GLU A 1 102 ? -8.271 19.731 27.330 1.00 81.88 102 GLU A CA 1
ATOM 774 C C . GLU A 1 102 ? -6.847 19.341 26.898 1.00 81.88 102 GLU A C 1
ATOM 776 O O . GLU A 1 102 ? -5.924 19.308 27.720 1.00 81.88 102 GLU A O 1
ATOM 781 N N . ALA A 1 103 ? -6.641 19.082 25.604 1.00 82.62 103 ALA A N 1
ATOM 782 C CA . ALA A 1 103 ? -5.324 18.803 25.042 1.00 82.62 103 ALA A CA 1
ATOM 783 C C . ALA A 1 103 ? -4.374 20.002 25.204 1.00 82.62 103 ALA A C 1
ATOM 785 O O . ALA A 1 103 ? -3.222 19.824 25.614 1.00 82.62 103 ALA A O 1
ATOM 786 N N . ALA A 1 104 ? -4.866 21.221 24.959 1.00 82.81 104 ALA A N 1
ATOM 787 C CA . ALA A 1 104 ? -4.111 22.456 25.139 1.00 82.81 104 ALA A CA 1
ATOM 788 C C . ALA A 1 104 ? -3.749 22.698 26.613 1.00 82.81 104 ALA A C 1
ATOM 790 O O . ALA A 1 104 ? -2.583 22.950 26.928 1.00 82.81 104 ALA A O 1
ATOM 791 N N . GLN A 1 105 ? -4.711 22.545 27.528 1.00 88.06 105 GLN A N 1
ATOM 792 C CA . GLN A 1 105 ? -4.511 22.737 28.966 1.00 88.06 105 GLN A CA 1
ATOM 793 C C . GLN A 1 105 ? -3.486 21.750 29.539 1.00 88.06 105 GLN A C 1
ATOM 795 O O . GLN A 1 105 ? -2.643 22.122 30.356 1.00 88.06 105 GLN A O 1
ATOM 800 N N . ARG A 1 106 ? -3.529 20.492 29.090 1.00 80.44 106 ARG A N 1
ATOM 801 C CA . ARG A 1 106 ? -2.624 19.428 29.549 1.00 80.44 106 ARG A CA 1
ATOM 802 C C . ARG A 1 106 ? -1.316 19.348 28.754 1.00 80.44 106 ARG A C 1
ATOM 804 O O . ARG A 1 106 ? -0.450 18.557 29.118 1.00 80.44 106 ARG A O 1
ATOM 811 N N . ARG A 1 107 ? -1.156 20.152 27.695 1.00 86.56 107 ARG A N 1
ATOM 812 C CA . ARG A 1 107 ? -0.014 20.127 26.758 1.00 86.56 107 ARG A CA 1
ATOM 813 C C . ARG A 1 107 ? 0.247 18.741 26.157 1.00 86.56 107 ARG A C 1
ATOM 815 O O . ARG A 1 107 ? 1.392 18.312 26.022 1.00 86.56 107 ARG A O 1
ATOM 822 N N . VAL A 1 108 ? -0.819 18.036 25.793 1.00 78.19 108 VAL A N 1
ATOM 823 C CA . VAL A 1 108 ? -0.757 16.713 25.153 1.00 78.19 108 VAL A CA 1
ATOM 824 C C . VAL A 1 108 ? -1.424 16.751 23.782 1.00 78.19 108 VAL A C 1
ATOM 826 O O . VAL A 1 108 ? -2.087 17.718 23.422 1.00 78.19 108 VAL A O 1
ATOM 829 N N . SER A 1 109 ? -1.251 15.697 22.985 1.00 75.38 109 SER A N 1
ATOM 830 C CA . SER A 1 109 ? -1.995 15.562 21.732 1.00 75.38 109 SER A CA 1
ATOM 831 C C . SER A 1 109 ? -3.481 15.281 22.000 1.00 75.38 109 SER A C 1
ATOM 833 O O . SER A 1 109 ? -3.834 14.674 23.012 1.00 75.38 109 SER A O 1
ATOM 835 N N . ILE A 1 110 ? -4.354 15.638 21.053 1.00 70.12 110 ILE A N 1
ATOM 836 C CA . ILE A 1 110 ? -5.793 15.307 21.104 1.00 70.12 110 ILE A CA 1
ATOM 837 C C . ILE A 1 110 ? -6.005 13.792 21.266 1.00 70.12 110 ILE A C 1
ATOM 839 O O . ILE A 1 110 ? -6.864 13.357 22.027 1.00 70.12 110 ILE A O 1
ATOM 843 N N . ALA A 1 111 ? -5.170 12.973 20.618 1.00 65.94 111 ALA A N 1
ATOM 844 C CA . ALA A 1 111 ? -5.211 11.519 20.766 1.00 65.94 111 ALA A CA 1
ATOM 845 C C . ALA A 1 111 ? -4.934 11.063 22.210 1.00 65.94 111 ALA A C 1
ATOM 847 O O . ALA A 1 111 ? -5.617 10.169 22.709 1.00 65.94 111 ALA A O 1
ATOM 848 N N . ASN A 1 112 ? -3.982 11.703 22.897 1.00 64.88 112 ASN A N 1
ATOM 849 C CA . ASN A 1 112 ? -3.697 11.424 24.302 1.00 64.88 112 ASN A CA 1
ATOM 850 C C . ASN A 1 112 ? -4.829 11.911 25.214 1.00 64.88 112 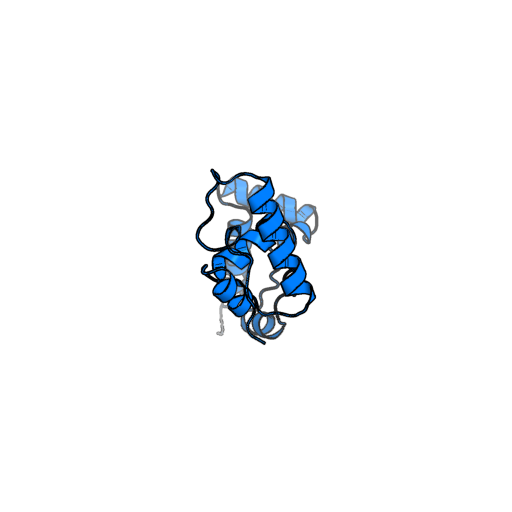ASN A C 1
ATOM 852 O O . ASN A 1 112 ? -5.184 11.196 26.143 1.00 64.88 112 ASN A O 1
ATOM 856 N N . ALA A 1 113 ? -5.441 13.065 24.933 1.00 75.38 113 ALA A N 1
ATOM 857 C CA . ALA A 1 113 ? -6.606 13.541 25.684 1.00 75.38 113 ALA A CA 1
ATOM 858 C C . ALA A 1 113 ? -7.794 12.561 25.579 1.00 75.38 113 ALA A C 1
ATOM 860 O O . ALA A 1 113 ? -8.390 12.193 26.592 1.00 75.38 113 ALA A O 1
ATOM 861 N N . ILE A 1 114 ? -8.073 12.045 24.374 1.00 73.50 114 ILE A N 1
ATOM 862 C CA . ILE A 1 114 ? -9.088 11.001 24.151 1.00 73.50 114 ILE A CA 1
ATOM 863 C C . ILE A 1 114 ? -8.744 9.733 24.941 1.00 73.50 114 ILE A C 1
ATOM 865 O O . ILE A 1 114 ? -9.594 9.207 25.661 1.00 73.50 114 ILE A O 1
ATOM 869 N N . ALA A 1 115 ? -7.499 9.256 24.844 1.00 68.62 115 ALA A N 1
ATOM 870 C CA . ALA A 1 115 ? -7.052 8.064 25.561 1.00 68.62 115 ALA A CA 1
ATOM 871 C C . ALA A 1 115 ? -7.204 8.224 27.083 1.00 68.62 115 ALA A C 1
ATOM 873 O O . ALA A 1 115 ?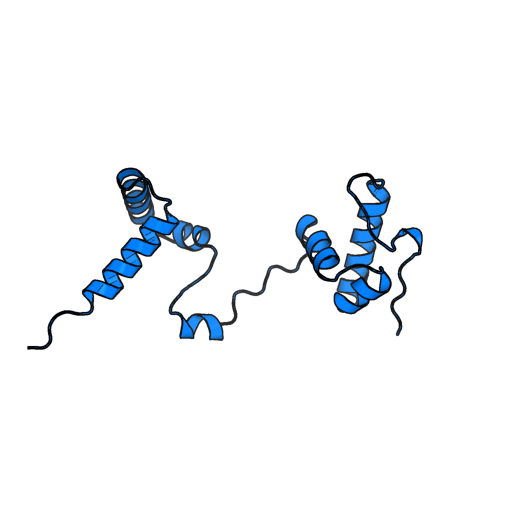 -7.761 7.346 27.733 1.00 68.62 115 ALA A O 1
ATOM 874 N N . MET A 1 116 ? -6.802 9.370 27.641 1.00 71.25 116 MET A N 1
ATOM 875 C CA . MET 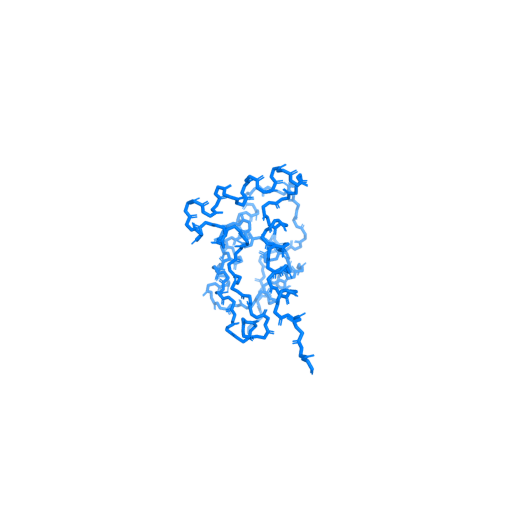A 1 116 ? -6.936 9.673 29.069 1.00 71.25 116 MET A CA 1
ATOM 876 C C . MET A 1 116 ? -8.396 9.666 29.533 1.00 71.25 116 MET A C 1
ATOM 878 O O . MET A 1 116 ? -8.689 9.144 30.607 1.00 71.25 116 MET A O 1
ATOM 882 N N . ARG A 1 117 ? -9.323 10.195 28.726 1.00 73.19 117 ARG A N 1
ATOM 883 C CA . ARG A 1 117 ? -10.758 10.223 29.049 1.00 73.19 117 ARG A CA 1
ATOM 884 C C . ARG A 1 117 ? -11.382 8.827 29.022 1.00 73.19 117 ARG A C 1
ATOM 886 O O . ARG A 1 117 ? -12.159 8.488 29.912 1.00 73.19 117 ARG A O 1
ATOM 893 N N . LEU A 1 118 ? -10.996 7.996 28.053 1.00 70.81 118 LEU A N 1
ATOM 894 C CA . LEU A 1 118 ? -11.413 6.592 27.983 1.00 70.81 118 LEU A CA 1
ATOM 895 C C . LEU A 1 118 ? -10.845 5.774 29.151 1.00 70.81 118 LEU A C 1
ATOM 897 O O . LEU A 1 118 ? -11.569 4.988 29.760 1.00 70.81 118 LEU A O 1
ATOM 901 N N . SER A 1 119 ? -9.581 6.001 29.518 1.00 67.00 119 SER A N 1
ATOM 902 C CA . SER A 1 119 ? -8.965 5.379 30.693 1.00 67.00 119 SER A CA 1
ATOM 903 C C . SER A 1 119 ? -9.627 5.825 32.000 1.00 67.00 119 SER A C 1
ATOM 905 O O . SER A 1 119 ? -9.859 4.995 32.872 1.00 67.00 119 SER A O 1
ATOM 907 N N . ALA A 1 120 ? -9.994 7.103 32.136 1.00 66.12 120 ALA A N 1
ATOM 908 C CA . ALA A 1 120 ? -10.712 7.610 33.306 1.00 66.12 120 ALA A CA 1
ATOM 909 C C . ALA A 1 120 ? -12.126 7.012 33.426 1.00 66.12 120 ALA A C 1
ATOM 911 O O . ALA A 1 120 ? -12.542 6.642 34.522 1.00 66.12 120 ALA A O 1
ATOM 912 N N . ALA A 1 121 ? -12.842 6.847 32.308 1.00 60.81 121 ALA A N 1
ATOM 913 C CA . ALA A 1 121 ? -14.146 6.184 32.285 1.00 60.81 121 ALA A CA 1
ATOM 914 C C . ALA A 1 121 ? -14.052 4.694 32.666 1.00 60.81 121 ALA A C 1
ATOM 916 O O . ALA A 1 121 ? -14.901 4.195 33.402 1.00 60.81 121 ALA A O 1
ATOM 917 N N . ALA A 1 122 ? -12.995 4.000 32.230 1.00 56.53 122 ALA A N 1
ATOM 918 C CA . ALA A 1 122 ? -12.734 2.613 32.617 1.00 56.53 122 ALA A CA 1
ATOM 919 C C . ALA A 1 122 ? -12.403 2.465 34.117 1.00 56.53 122 ALA A C 1
ATOM 921 O O . ALA A 1 122 ? -12.770 1.466 34.728 1.00 56.53 122 ALA A O 1
ATOM 922 N N . MET A 1 123 ? -11.759 3.470 34.720 1.00 51.81 123 MET A N 1
ATOM 923 C CA . MET A 1 123 ? -11.421 3.497 36.152 1.00 51.81 123 MET A CA 1
ATOM 924 C C . MET A 1 123 ? -12.600 3.919 37.048 1.00 51.81 123 MET A C 1
ATOM 926 O O . MET A 1 123 ? -12.638 3.551 38.217 1.00 51.81 123 MET A O 1
ATOM 930 N N . GLY A 1 124 ? -13.579 4.664 36.520 1.00 51.44 124 GLY A N 1
ATOM 931 C CA . GLY A 1 124 ? -14.787 5.076 37.250 1.00 51.44 124 GLY A CA 1
ATOM 932 C C . GLY A 1 124 ? -15.866 3.992 37.367 1.00 51.44 124 GLY A C 1
ATOM 933 O O . GLY A 1 124 ? -16.765 4.112 38.192 1.00 51.44 124 GLY A O 1
ATOM 934 N N . ALA A 1 125 ? -15.771 2.914 36.583 1.00 47.97 125 ALA A N 1
ATOM 935 C CA . ALA A 1 125 ? -16.688 1.773 36.652 1.00 47.97 125 ALA A CA 1
ATOM 936 C C . ALA A 1 125 ? -16.376 0.798 37.810 1.00 47.97 125 ALA A C 1
ATOM 938 O O . ALA A 1 125 ? -17.010 -0.251 37.916 1.00 47.97 125 ALA A O 1
ATOM 939 N N . GLY A 1 126 ? -15.410 1.128 38.675 1.00 48.62 126 GLY A N 1
ATOM 940 C CA . GLY A 1 126 ? -15.002 0.291 39.799 1.00 48.62 126 GLY A CA 1
ATOM 941 C C . GLY A 1 126 ? -14.783 1.072 41.092 1.00 48.62 126 GLY A C 1
ATOM 942 O O . GLY A 1 126 ? -13.639 1.321 41.448 1.00 48.62 126 GLY A O 1
ATOM 943 N N . ALA A 1 127 ? -15.862 1.403 41.811 1.00 40.03 127 ALA A N 1
ATOM 944 C CA . ALA A 1 127 ? -15.908 1.440 43.285 1.00 40.03 127 ALA A CA 1
ATOM 945 C C . ALA A 1 127 ? -17.344 1.714 43.795 1.00 40.03 127 ALA A C 1
ATOM 947 O O . ALA A 1 127 ? -18.024 2.541 43.186 1.00 40.03 127 ALA A O 1
ATOM 948 N N . PRO A 1 128 ? -17.790 1.178 44.953 1.00 46.22 128 PRO A N 1
ATOM 949 C CA . PRO A 1 128 ? -17.342 -0.002 45.702 1.00 46.22 128 PRO A CA 1
ATOM 950 C C . PRO A 1 128 ? -18.483 -1.041 45.869 1.00 46.22 128 PRO A C 1
ATOM 952 O O . PRO A 1 128 ? -19.639 -0.676 46.070 1.00 46.22 128 PRO A O 1
ATOM 955 N N . ASN A 1 129 ? -18.175 -2.342 45.841 1.00 42.78 129 ASN A N 1
ATOM 956 C CA . ASN A 1 129 ? -19.077 -3.324 46.455 1.00 42.78 129 ASN A CA 1
ATOM 957 C C . ASN A 1 129 ? -18.872 -3.238 47.972 1.00 42.78 129 ASN A C 1
ATOM 959 O O . ASN A 1 129 ? -17.728 -3.309 48.428 1.00 42.78 129 ASN A O 1
ATOM 963 N N . GLY A 1 130 ? -19.968 -2.992 48.694 1.00 38.00 130 GLY A N 1
ATOM 964 C CA . GLY A 1 130 ? -20.022 -2.990 50.157 1.00 38.00 130 GLY A CA 1
ATOM 965 C C . GLY A 1 130 ? -19.878 -4.368 50.783 1.00 38.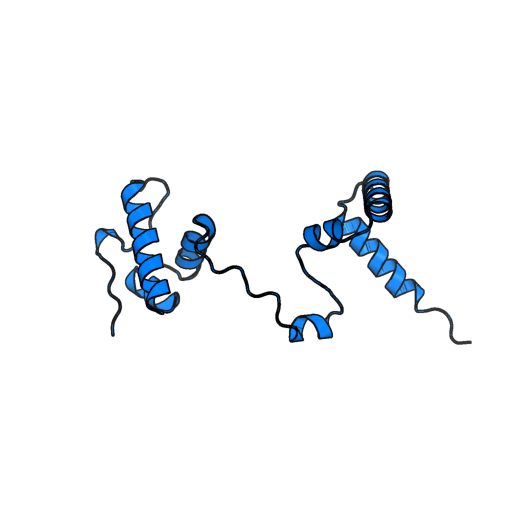00 130 GLY A C 1
ATOM 966 O O . GLY A 1 130 ? -19.738 -5.364 50.036 1.00 38.00 130 GLY A O 1
#

Foldseek 3Di:
DQDADDPLQADDDDPPPDPVSLVVNLVVLLVVVVVVDDLVSSCVNRVHDSVVSVVSCVVVVNDDDPDLPDCVVCVVPVDDDDPVVVVLVPDDPVVNVVLVVQCVVVVHDSSVSVVVVVVVVVVVVDDDDD

Secondary structure (DSSP, 8-state):
------GGG-S---TTS-HHHHHHHHHHHHHHHHTT--HHHHHHHHTS-HHHHHHHHHHTT-SPPPPP--HHHHHHHT---S-HHHHHHTS-HHHHHHHHHHHHHHTS-HHHHHHHHHHHHHHHT-----